Protein AF-A0A285PHN0-F1 (afdb_monomer_lite)

InterPro domains:
  IPR041115 SMODS and SLOG-associating 2TM effector domain 5 [PF18160] (1-170)

Sequence (180 aa):
MAKRLEKKADVKSNSMNVLSMFTLFAGVLSLAYSVEISADMAKLVGGFVIGVSALSIYLSHTDPVSRLAEGAFNAHECGREISKIYTKLLNDRLEHAQALELYEEVLSNYDMNHDRCDYYLTIRLEPDLFPDNKKGSNWWNSTFATWLSVVSPAIYTTSGLAFIFIILTLFWYLTRIQIA

Radius of gyration: 25.21 Å; chains: 1; bounding box: 53×34×73 Å

Organism: NCBI:txid372072

Secondary structure (DSSP, 8-state):
-HHHHHHHHHHHHHHHHHHHHHHHHHHHHHHHTTTT--HHHHHHHHHHHHHHHHHHHHHHHSS-HHHHHHHHHHHHHHHHHHHHHHHHHHTTSS-HHHHHHHHHHHHHT-GGG-SS--HHHHHHH-GGG-SS---SS-HHHHHHHHHHHHHHHHHHHHHHHHHHHHHHHHHHHHHHHTT-

Structure (mmCIF, N/CA/C/O backbone):
data_AF-A0A285PHN0-F1
#
_entry.id   AF-A0A285PHN0-F1
#
loop_
_atom_site.group_PDB
_atom_site.id
_atom_site.type_symbol
_atom_site.label_atom_id
_atom_site.label_alt_id
_atom_site.label_comp_id
_atom_site.label_asym_id
_atom_site.label_entity_id
_atom_site.label_seq_id
_atom_site.pdbx_PDB_ins_code
_atom_site.Cartn_x
_atom_site.Cartn_y
_atom_site.Cartn_z
_atom_site.occupancy
_atom_site.B_iso_or_equiv
_atom_site.auth_seq_id
_atom_site.auth_comp_id
_atom_site.auth_asym_id
_atom_site.auth_atom_id
_atom_site.pdbx_PDB_model_num
ATOM 1 N N . MET A 1 1 ? -6.527 -3.205 14.371 1.00 58.84 1 MET A N 1
ATOM 2 C CA . MET A 1 1 ? -6.908 -2.943 12.966 1.00 58.84 1 MET A CA 1
ATOM 3 C C . MET A 1 1 ? -6.384 -1.599 12.455 1.00 58.84 1 MET A C 1
ATOM 5 O O . MET A 1 1 ? -5.601 -1.628 11.518 1.00 58.84 1 MET A O 1
ATOM 9 N N . ALA A 1 2 ? -6.696 -0.466 13.101 1.00 54.66 2 ALA A N 1
ATOM 10 C CA . ALA A 1 2 ? -6.231 0.876 12.698 1.00 54.66 2 ALA A CA 1
ATOM 11 C C . ALA A 1 2 ? -4.711 0.978 12.430 1.00 54.66 2 ALA A C 1
ATOM 13 O O . ALA A 1 2 ? -4.308 1.198 11.294 1.00 54.66 2 ALA A O 1
ATOM 14 N N . LYS A 1 3 ? -3.863 0.641 13.417 1.00 59.34 3 LYS A N 1
ATOM 15 C CA . LYS A 1 3 ? -2.386 0.636 13.269 1.00 59.34 3 LYS A CA 1
ATOM 16 C C . LYS A 1 3 ? -1.862 -0.208 12.095 1.00 59.34 3 LYS A C 1
ATOM 18 O O . LYS A 1 3 ? -0.787 0.050 11.565 1.00 59.34 3 LYS A O 1
ATOM 23 N N . ARG A 1 4 ? -2.593 -1.262 11.705 1.00 63.06 4 ARG A N 1
ATOM 24 C CA . ARG A 1 4 ? -2.237 -2.125 10.564 1.00 63.06 4 ARG A CA 1
ATOM 25 C C . ARG A 1 4 ? -2.522 -1.412 9.242 1.00 63.06 4 ARG A C 1
ATOM 27 O O . ARG A 1 4 ? -1.705 -1.492 8.332 1.00 63.06 4 ARG A O 1
ATOM 34 N N . LEU A 1 5 ? -3.664 -0.732 9.147 1.00 63.81 5 LEU A N 1
ATOM 35 C CA . LEU A 1 5 ? -4.059 0.039 7.969 1.00 63.81 5 LEU A CA 1
ATOM 36 C C . LEU A 1 5 ? -3.180 1.282 7.788 1.00 63.81 5 LEU A C 1
ATOM 38 O O . LEU A 1 5 ? -2.713 1.501 6.676 1.00 63.81 5 LEU A O 1
ATOM 42 N N . GLU A 1 6 ? -2.857 2.000 8.869 1.00 65.31 6 GLU A N 1
ATOM 43 C CA . GLU A 1 6 ? -1.882 3.108 8.862 1.00 65.31 6 GLU A CA 1
ATOM 44 C C . GLU A 1 6 ? -0.532 2.643 8.317 1.00 65.31 6 GLU A C 1
ATOM 46 O O . GLU A 1 6 ? -0.034 3.170 7.329 1.00 65.31 6 GLU A O 1
ATOM 51 N N . LYS A 1 7 ? 0.018 1.560 8.876 1.00 68.25 7 LYS A N 1
ATOM 52 C CA . LYS A 1 7 ? 1.309 1.039 8.422 1.00 68.25 7 LYS A CA 1
ATOM 53 C C . LYS A 1 7 ? 1.270 0.548 6.969 1.00 68.25 7 LYS A C 1
ATOM 55 O O . LYS A 1 7 ? 2.254 0.699 6.250 1.00 68.25 7 LYS A O 1
ATOM 60 N N . LYS A 1 8 ? 0.154 -0.038 6.513 1.00 71.50 8 LYS A N 1
ATOM 61 C CA . LYS A 1 8 ? -0.035 -0.425 5.101 1.00 71.50 8 LYS A CA 1
ATOM 62 C C . LYS A 1 8 ? -0.083 0.815 4.197 1.00 71.50 8 LYS A C 1
ATOM 64 O O . LYS A 1 8 ? 0.512 0.797 3.120 1.00 71.50 8 LYS A O 1
ATOM 69 N N . ALA A 1 9 ? -0.749 1.883 4.637 1.00 70.44 9 ALA A N 1
ATOM 70 C CA . ALA A 1 9 ? -0.803 3.165 3.941 1.00 70.44 9 ALA A CA 1
ATOM 71 C C . ALA A 1 9 ? 0.593 3.802 3.827 1.00 70.44 9 ALA A C 1
ATOM 73 O O . ALA A 1 9 ? 0.982 4.199 2.728 1.00 70.44 9 ALA A O 1
ATOM 74 N N . ASP A 1 10 ? 1.381 3.792 4.905 1.00 77.19 10 ASP A N 1
ATOM 75 C CA . ASP A 1 10 ? 2.765 4.285 4.918 1.00 77.19 10 ASP A CA 1
ATOM 76 C C . ASP A 1 10 ? 3.662 3.503 3.954 1.00 77.19 10 ASP A C 1
ATOM 78 O O . ASP A 1 10 ? 4.362 4.084 3.123 1.00 77.19 10 ASP A O 1
ATOM 82 N N . VAL A 1 11 ? 3.621 2.166 4.016 1.00 80.19 11 VAL A N 1
ATOM 83 C CA . VAL A 1 11 ? 4.406 1.301 3.119 1.00 80.19 11 VAL A CA 1
ATOM 84 C C . VAL A 1 11 ? 4.022 1.543 1.661 1.00 80.19 11 VAL A C 1
ATOM 86 O O . VAL A 1 11 ? 4.893 1.600 0.789 1.00 80.19 11 VAL A O 1
ATOM 89 N N . LYS A 1 12 ? 2.729 1.720 1.386 1.00 82.06 12 LYS A N 1
ATOM 90 C CA . LYS A 1 12 ? 2.238 2.030 0.047 1.00 82.06 12 LYS A CA 1
ATOM 91 C C . LYS A 1 12 ? 2.702 3.407 -0.432 1.00 82.06 12 LYS A C 1
ATOM 93 O O . LYS A 1 12 ? 3.180 3.512 -1.559 1.00 82.06 12 LYS A O 1
ATOM 98 N N . SER A 1 13 ? 2.611 4.431 0.414 1.00 82.88 13 SER A N 1
ATOM 99 C CA . SER A 1 13 ? 3.103 5.783 0.123 1.00 82.88 13 SER A CA 1
ATOM 100 C C . SER A 1 13 ? 4.598 5.766 -0.210 1.00 82.88 13 SER A C 1
ATOM 102 O O . SER A 1 13 ? 5.010 6.238 -1.269 1.00 82.88 13 SER A O 1
ATOM 104 N N . ASN A 1 14 ? 5.403 5.096 0.617 1.00 81.75 14 ASN A N 1
ATOM 105 C CA . ASN A 1 14 ? 6.835 4.929 0.371 1.00 81.75 14 ASN A CA 1
ATOM 106 C C . ASN A 1 14 ? 7.121 4.192 -0.943 1.00 81.75 14 ASN A C 1
ATOM 108 O O . ASN A 1 14 ? 7.999 4.603 -1.697 1.00 81.75 14 ASN A O 1
ATOM 112 N N . SER A 1 15 ? 6.358 3.141 -1.248 1.00 86.19 15 SER A N 1
ATOM 113 C CA . SER A 1 15 ? 6.502 2.393 -2.503 1.00 86.19 15 SER A CA 1
ATOM 114 C C . SER A 1 15 ? 6.227 3.274 -3.728 1.00 86.19 15 SER A C 1
ATOM 116 O O . SER A 1 15 ? 7.004 3.272 -4.681 1.00 86.19 15 SER A O 1
ATOM 118 N N . MET A 1 16 ? 5.172 4.091 -3.676 1.00 84.44 16 MET A N 1
ATOM 119 C CA . MET A 1 16 ? 4.833 5.051 -4.734 1.00 84.44 16 MET A CA 1
ATOM 120 C C . MET A 1 16 ? 5.895 6.146 -4.895 1.00 84.44 16 MET A C 1
ATOM 122 O O . MET A 1 16 ? 6.240 6.513 -6.021 1.00 84.44 16 MET A O 1
ATOM 126 N N . ASN A 1 17 ? 6.454 6.637 -3.787 1.00 84.62 17 ASN A N 1
ATOM 127 C CA . ASN A 1 17 ? 7.529 7.628 -3.810 1.00 84.62 17 ASN A CA 1
ATOM 128 C C . ASN A 1 17 ? 8.799 7.063 -4.458 1.00 84.62 17 ASN A C 1
ATOM 130 O O . ASN A 1 17 ? 9.412 7.733 -5.284 1.00 84.62 17 ASN A O 1
ATOM 134 N N . VAL A 1 18 ? 9.164 5.814 -4.149 1.00 85.06 18 VAL A N 1
ATOM 135 C CA . VAL A 1 18 ? 10.311 5.132 -4.772 1.00 85.06 18 VAL A CA 1
ATOM 136 C C . VAL A 1 18 ? 10.105 4.961 -6.279 1.00 85.06 18 VAL A C 1
ATOM 138 O O . VAL A 1 18 ? 11.008 5.274 -7.056 1.00 85.06 18 VAL A O 1
ATOM 141 N N . LEU A 1 19 ? 8.918 4.528 -6.717 1.00 86.12 19 LEU A N 1
ATOM 142 C CA . LEU A 1 19 ? 8.605 4.428 -8.149 1.00 86.12 19 LEU A CA 1
ATOM 143 C C . LEU A 1 19 ? 8.690 5.794 -8.850 1.00 86.12 19 LEU A C 1
ATOM 145 O O . LEU A 1 19 ? 9.251 5.891 -9.941 1.00 86.12 19 LEU A O 1
ATOM 149 N N . SER A 1 20 ? 8.220 6.856 -8.194 1.00 84.25 20 SER A N 1
ATOM 150 C CA . SER A 1 20 ? 8.318 8.231 -8.703 1.00 84.25 20 SER A CA 1
ATOM 151 C C . SER A 1 20 ? 9.764 8.742 -8.755 1.00 84.25 20 SER A C 1
ATOM 153 O O . SER A 1 20 ? 10.138 9.477 -9.667 1.00 84.25 20 SER A O 1
ATOM 155 N N . MET A 1 21 ? 10.621 8.337 -7.814 1.00 87.00 21 MET A N 1
ATOM 156 C CA . MET A 1 21 ? 12.052 8.637 -7.902 1.00 87.00 21 MET A CA 1
ATOM 157 C C . MET A 1 21 ? 12.689 7.951 -9.111 1.00 87.00 21 MET A C 1
ATOM 159 O O . MET A 1 21 ? 13.474 8.584 -9.812 1.00 87.00 21 MET A O 1
ATOM 163 N N . PHE A 1 22 ? 12.346 6.690 -9.395 1.00 84.38 22 PHE A N 1
ATOM 164 C CA . PHE A 1 22 ? 12.875 5.993 -10.570 1.00 84.38 22 PHE A CA 1
ATOM 165 C C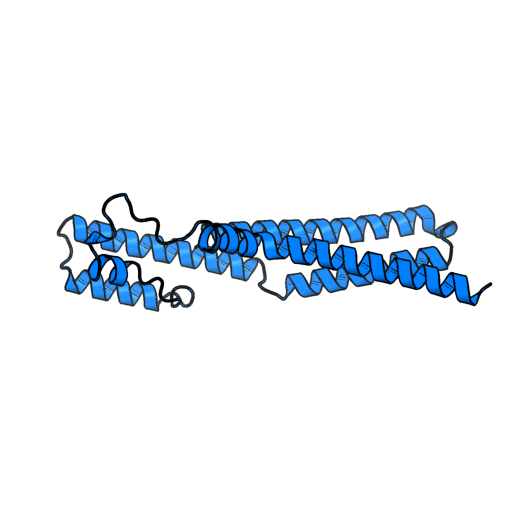 . PHE A 1 22 ? 12.477 6.668 -11.887 1.00 84.38 22 PHE A C 1
ATOM 167 O O . PHE A 1 22 ? 13.318 6.771 -12.782 1.00 84.38 22 PHE A O 1
ATOM 174 N N . THR A 1 23 ? 11.244 7.170 -12.011 1.00 84.50 23 THR A N 1
ATOM 175 C CA . THR A 1 23 ? 10.831 7.921 -13.209 1.00 84.50 23 THR A CA 1
ATOM 176 C C . THR A 1 23 ? 11.566 9.254 -13.331 1.00 84.50 23 THR A C 1
ATOM 178 O O . THR A 1 23 ? 12.014 9.590 -14.427 1.00 84.50 23 THR A O 1
ATOM 181 N N . LEU A 1 24 ? 11.776 9.977 -12.225 1.00 83.94 24 LEU A N 1
ATOM 182 C CA . LEU A 1 24 ? 12.584 11.202 -12.218 1.00 83.94 24 LEU A CA 1
ATOM 183 C C . LEU A 1 24 ? 14.040 10.933 -12.615 1.00 83.94 24 LEU A C 1
ATOM 185 O O . LEU A 1 24 ? 14.568 11.629 -13.479 1.00 83.94 24 LEU A O 1
ATOM 189 N N . PHE A 1 25 ? 14.679 9.907 -12.046 1.00 84.50 25 PHE A N 1
ATOM 190 C CA . PHE A 1 25 ? 16.048 9.528 -12.405 1.00 84.50 25 PHE A CA 1
ATOM 191 C C . PHE A 1 25 ? 16.168 9.145 -13.879 1.00 84.50 25 PHE A C 1
ATOM 193 O O . PHE A 1 25 ? 17.086 9.607 -14.553 1.00 84.50 25 PHE A O 1
ATOM 200 N N . ALA A 1 26 ? 15.231 8.348 -14.398 1.00 83.81 26 ALA A N 1
ATOM 201 C CA . ALA A 1 26 ? 15.205 7.993 -15.812 1.00 83.81 26 ALA A CA 1
ATOM 202 C C . ALA A 1 26 ? 15.026 9.231 -16.709 1.00 83.81 26 ALA A C 1
ATOM 204 O O . ALA A 1 26 ? 15.694 9.341 -17.739 1.00 83.81 26 ALA A O 1
ATOM 205 N N . GLY A 1 27 ? 14.187 10.189 -16.302 1.00 80.69 27 GLY A N 1
ATOM 206 C CA . GLY A 1 27 ? 14.017 11.468 -16.995 1.00 80.69 27 GLY A CA 1
ATOM 207 C C . GLY A 1 27 ? 15.295 12.312 -17.006 1.00 80.69 27 GLY A C 1
ATOM 208 O O . GLY A 1 27 ? 15.719 12.768 -18.066 1.00 80.69 27 GLY A O 1
ATOM 209 N N . VAL A 1 28 ? 15.954 12.462 -15.852 1.00 83.56 28 VAL A N 1
ATOM 210 C CA . VAL A 1 28 ? 17.225 13.196 -15.729 1.00 83.56 28 VAL A CA 1
ATOM 211 C C . VAL A 1 28 ? 18.325 12.539 -16.561 1.00 83.56 28 VAL A C 1
ATOM 213 O O . VAL A 1 28 ? 19.022 13.240 -17.288 1.00 83.56 28 VAL A O 1
ATOM 216 N N . LEU A 1 29 ? 18.459 11.211 -16.514 1.00 78.62 29 LEU A N 1
ATOM 217 C CA . LEU A 1 29 ? 19.431 10.477 -17.332 1.00 78.62 29 LEU A CA 1
ATOM 218 C C . LEU A 1 29 ? 19.161 10.647 -18.830 1.00 78.62 29 LEU A C 1
ATOM 220 O O . LEU A 1 29 ? 20.095 10.878 -19.594 1.00 78.62 29 LEU A O 1
ATOM 224 N N . SER A 1 30 ? 17.891 10.590 -19.241 1.00 80.12 30 SER A N 1
ATOM 225 C CA . SER A 1 30 ? 17.497 10.791 -20.641 1.00 80.12 30 SER A CA 1
ATOM 226 C C . SER A 1 30 ? 17.834 12.198 -21.134 1.00 80.12 30 SER A C 1
ATOM 228 O O . SER A 1 30 ? 18.243 12.361 -22.279 1.00 80.12 30 SER A O 1
ATOM 230 N N . LEU A 1 31 ? 17.694 13.213 -20.276 1.00 81.00 31 LEU A N 1
ATOM 231 C CA . LEU A 1 31 ? 18.061 14.593 -20.597 1.00 81.00 31 LEU A CA 1
ATOM 232 C C . LEU A 1 31 ? 19.582 14.785 -20.632 1.00 81.00 31 LEU A C 1
ATOM 234 O O . LEU A 1 31 ? 20.102 15.352 -21.594 1.00 81.00 31 LEU A O 1
ATOM 238 N N . ALA A 1 32 ? 20.287 14.280 -19.615 1.00 82.25 32 ALA A N 1
ATOM 239 C CA . ALA A 1 32 ? 21.733 14.430 -19.460 1.00 82.25 32 ALA A CA 1
ATOM 240 C C . ALA A 1 32 ? 22.525 13.771 -20.599 1.00 82.25 32 ALA A C 1
ATOM 242 O O . ALA A 1 32 ? 23.525 14.327 -21.042 1.00 82.25 32 ALA A O 1
ATOM 243 N N . TYR A 1 33 ? 22.052 12.628 -21.104 1.00 78.06 33 TYR A N 1
ATOM 244 C CA . TYR A 1 33 ? 22.709 11.870 -22.173 1.00 78.06 33 TYR A CA 1
ATOM 245 C C . TYR A 1 33 ? 21.924 11.886 -23.493 1.00 78.06 33 TYR A C 1
ATOM 247 O O . TYR A 1 33 ? 22.106 11.014 -24.340 1.00 78.06 33 TYR A O 1
ATOM 255 N N . SER A 1 34 ? 21.059 12.884 -23.697 1.00 71.81 34 SER A N 1
ATOM 256 C CA . SER A 1 34 ? 20.153 12.972 -24.857 1.00 71.81 34 SER A CA 1
ATOM 257 C C . SER A 1 34 ? 20.844 12.893 -26.228 1.00 71.81 34 SER A C 1
ATOM 259 O O . SER A 1 34 ? 20.225 12.441 -27.188 1.00 71.81 34 SER A O 1
ATOM 261 N N . VAL A 1 35 ? 22.119 13.288 -26.325 1.00 67.75 35 VAL A N 1
ATOM 262 C CA . VAL A 1 35 ? 22.918 13.262 -27.568 1.00 67.75 35 VAL A CA 1
ATOM 263 C C . VAL A 1 35 ? 23.731 11.966 -27.724 1.00 67.75 35 VAL A C 1
ATOM 265 O O . VAL A 1 35 ? 24.058 11.575 -28.841 1.00 67.75 35 VAL A O 1
ATOM 268 N N . GLU A 1 36 ? 24.037 11.276 -26.624 1.00 74.81 36 GLU A N 1
ATOM 269 C CA . GLU A 1 36 ? 24.946 10.115 -26.593 1.00 74.81 36 GLU A CA 1
ATOM 270 C C . GLU A 1 36 ? 24.219 8.770 -26.427 1.00 74.81 36 GLU A C 1
ATOM 272 O O . GLU A 1 36 ? 24.821 7.703 -26.567 1.00 74.81 36 GLU A O 1
ATOM 277 N N . ILE A 1 37 ? 22.916 8.789 -26.139 1.00 72.25 37 ILE A N 1
ATOM 278 C CA . ILE A 1 37 ? 22.114 7.576 -25.983 1.00 72.25 37 ILE A CA 1
ATOM 279 C C . ILE A 1 37 ? 21.901 6.900 -27.343 1.00 72.25 37 ILE A C 1
ATOM 281 O O . ILE A 1 37 ? 21.307 7.454 -28.267 1.00 72.25 37 ILE A O 1
ATOM 285 N N . SER A 1 38 ? 22.330 5.640 -27.445 1.00 79.44 38 SER A N 1
ATOM 286 C CA . SER A 1 38 ? 22.004 4.792 -28.591 1.00 79.44 38 SER A CA 1
ATOM 287 C C . SER A 1 38 ? 20.498 4.512 -28.663 1.00 79.44 38 SER A C 1
ATOM 289 O O . SER A 1 38 ? 19.808 4.450 -27.642 1.00 79.44 38 SER A O 1
ATOM 291 N N . ALA A 1 39 ? 19.978 4.275 -29.871 1.00 78.88 39 ALA A N 1
ATOM 292 C CA . ALA A 1 39 ? 18.555 3.992 -30.079 1.00 78.88 39 ALA A CA 1
ATOM 293 C C . ALA A 1 39 ? 18.045 2.808 -29.232 1.00 78.88 39 ALA A C 1
ATOM 295 O O . ALA A 1 39 ? 16.903 2.817 -28.775 1.00 78.88 39 ALA A O 1
ATOM 296 N N . ASP A 1 40 ? 18.890 1.806 -28.980 1.00 77.44 40 ASP A N 1
ATOM 297 C CA . ASP A 1 40 ? 18.536 0.658 -28.143 1.00 77.44 40 ASP A CA 1
ATOM 298 C C . ASP A 1 40 ? 18.483 1.014 -26.654 1.00 77.44 40 ASP A C 1
ATOM 300 O O . ASP A 1 40 ? 17.572 0.572 -25.953 1.00 77.44 40 ASP A O 1
ATOM 304 N N . MET A 1 41 ? 19.391 1.869 -26.173 1.00 73.88 41 MET A N 1
ATOM 305 C CA . MET A 1 41 ? 19.332 2.379 -24.800 1.00 73.88 41 MET A CA 1
ATOM 306 C C . MET A 1 41 ? 18.118 3.290 -24.590 1.00 73.88 41 MET A C 1
ATOM 308 O O . MET A 1 41 ? 17.453 3.178 -23.562 1.00 73.88 41 MET A O 1
ATOM 312 N N . ALA A 1 42 ? 17.753 4.113 -25.579 1.00 79.44 42 ALA A N 1
ATOM 313 C CA . ALA A 1 42 ? 16.535 4.923 -25.522 1.00 79.44 42 ALA A CA 1
ATOM 314 C C . ALA A 1 42 ? 15.272 4.054 -25.401 1.00 79.44 42 ALA A C 1
ATOM 316 O O . ALA A 1 42 ? 14.401 4.338 -24.579 1.00 79.44 42 ALA A O 1
ATOM 317 N N . LYS A 1 43 ? 15.184 2.964 -26.177 1.00 79.44 43 LYS A N 1
ATOM 318 C CA . LYS A 1 43 ? 14.068 2.004 -26.093 1.00 79.44 43 LYS A CA 1
ATOM 319 C C . LYS A 1 43 ? 14.002 1.323 -24.726 1.00 79.44 43 LYS A C 1
ATOM 321 O O . LYS A 1 43 ? 12.909 1.179 -24.184 1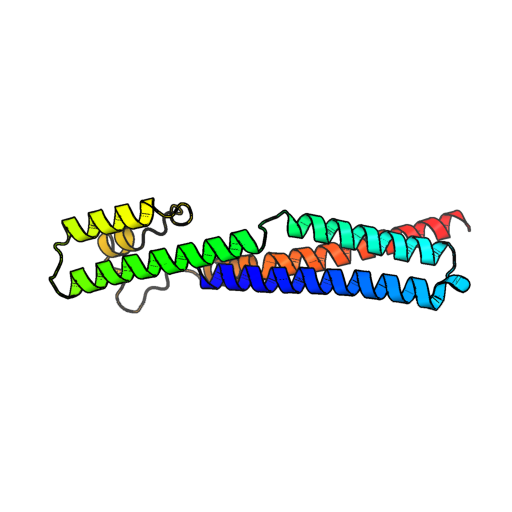.00 79.44 43 LYS A O 1
ATOM 326 N N . LEU A 1 44 ? 15.147 0.933 -24.159 1.00 80.50 44 LEU A N 1
ATOM 327 C CA . LEU A 1 44 ? 15.208 0.317 -22.830 1.00 80.50 44 LEU A CA 1
ATOM 328 C C . LEU A 1 44 ? 14.760 1.280 -21.727 1.00 80.50 44 LEU A C 1
ATOM 330 O O . LEU A 1 44 ? 13.917 0.916 -20.907 1.00 80.50 44 LEU A O 1
ATOM 334 N N . VAL A 1 45 ? 15.274 2.512 -21.730 1.00 81.75 45 VAL A N 1
ATOM 335 C CA . VAL A 1 45 ? 14.889 3.541 -20.753 1.00 81.75 45 VAL A CA 1
ATOM 336 C C . VAL A 1 45 ? 13.412 3.910 -20.910 1.00 81.75 45 VAL A C 1
ATOM 338 O O . VAL A 1 45 ? 12.689 3.972 -19.917 1.00 81.75 45 VAL A O 1
ATOM 341 N N . GLY A 1 46 ? 12.924 4.070 -22.143 1.00 81.19 46 GLY A N 1
ATOM 342 C CA . GLY A 1 46 ? 11.510 4.330 -22.419 1.00 81.19 46 GLY A CA 1
ATOM 343 C C . GLY A 1 46 ? 10.595 3.200 -21.939 1.00 81.19 46 GLY A C 1
ATOM 344 O O . GLY A 1 46 ? 9.609 3.455 -21.248 1.00 81.19 46 GLY A O 1
ATOM 345 N N . GLY A 1 47 ? 10.949 1.945 -22.231 1.00 82.81 47 GLY A N 1
ATOM 346 C CA . GLY A 1 47 ? 10.217 0.769 -21.753 1.00 82.81 47 GLY A CA 1
ATOM 347 C C . GLY A 1 47 ? 10.200 0.665 -20.227 1.00 82.81 47 GLY A C 1
ATOM 348 O O . GLY A 1 47 ? 9.155 0.381 -19.641 1.00 82.81 47 GLY A O 1
ATOM 349 N N . PHE A 1 48 ? 11.324 0.971 -19.572 1.00 84.94 48 PHE A N 1
ATOM 350 C CA . PHE A 1 48 ? 11.405 1.044 -18.115 1.00 84.94 48 PHE A CA 1
ATOM 351 C C . PHE A 1 48 ? 10.455 2.104 -17.543 1.00 84.94 48 PHE A C 1
ATOM 353 O O . PHE A 1 48 ? 9.663 1.792 -16.654 1.00 84.94 48 PHE A O 1
ATOM 360 N N . VAL A 1 49 ? 10.468 3.329 -18.080 1.00 85.38 49 VAL A N 1
ATOM 361 C CA . VAL A 1 49 ? 9.590 4.419 -17.618 1.00 85.38 49 VAL A CA 1
ATOM 362 C C . VAL A 1 49 ? 8.115 4.058 -17.788 1.00 85.38 49 VAL A C 1
ATOM 364 O O . VAL A 1 49 ? 7.327 4.274 -16.864 1.00 85.38 49 VAL A O 1
ATOM 367 N N . ILE A 1 50 ? 7.736 3.468 -18.926 1.00 85.88 50 ILE A N 1
ATOM 368 C CA . ILE A 1 50 ? 6.361 3.006 -19.172 1.00 85.88 50 ILE A CA 1
ATOM 369 C C . ILE A 1 50 ? 5.968 1.930 -18.154 1.00 85.88 50 ILE A C 1
ATOM 371 O O . ILE A 1 50 ? 4.903 2.029 -17.544 1.00 85.88 50 ILE A O 1
ATOM 375 N N . GLY A 1 51 ? 6.833 0.938 -17.920 1.00 84.19 51 GLY A N 1
ATOM 376 C CA . GLY A 1 51 ? 6.580 -0.137 -16.959 1.00 84.19 51 GLY A CA 1
ATOM 377 C C . GLY A 1 51 ? 6.405 0.376 -15.527 1.00 84.19 51 GLY A C 1
ATOM 378 O O . GLY A 1 51 ? 5.424 0.040 -14.862 1.00 84.19 51 GLY A O 1
ATOM 379 N N . VAL A 1 52 ? 7.313 1.241 -15.064 1.00 87.44 52 VAL A N 1
ATOM 380 C CA . VAL A 1 52 ? 7.240 1.866 -13.731 1.00 87.44 52 VAL A CA 1
ATOM 381 C C . VAL A 1 52 ? 5.982 2.727 -13.592 1.00 87.44 52 VAL A C 1
ATOM 383 O O . VAL A 1 52 ? 5.325 2.698 -12.549 1.00 87.44 52 VAL A O 1
ATOM 386 N N . SER A 1 53 ? 5.601 3.454 -14.645 1.00 84.31 53 SER A N 1
ATOM 387 C CA . SER A 1 53 ? 4.382 4.271 -14.657 1.00 84.31 53 SER A CA 1
ATOM 388 C C . SER A 1 53 ? 3.118 3.412 -14.587 1.00 84.31 53 SER A C 1
ATOM 390 O O . SER A 1 53 ? 2.235 3.694 -13.779 1.00 84.31 53 SER A O 1
ATOM 392 N N . ALA A 1 54 ? 3.042 2.326 -15.362 1.00 85.25 54 ALA A N 1
ATOM 393 C CA . ALA A 1 54 ? 1.917 1.392 -15.324 1.00 85.25 54 ALA A CA 1
ATOM 394 C C . ALA A 1 54 ? 1.769 0.730 -13.944 1.00 85.25 54 ALA A C 1
ATOM 396 O O . ALA A 1 54 ? 0.663 0.668 -13.402 1.00 85.25 54 ALA A O 1
ATOM 397 N N . LEU A 1 55 ? 2.884 0.308 -13.336 1.00 84.69 55 LEU A N 1
ATOM 398 C CA . LEU A 1 55 ? 2.900 -0.247 -11.981 1.00 84.69 55 LEU A CA 1
ATOM 399 C C . LEU A 1 55 ? 2.438 0.783 -10.939 1.00 84.69 55 LEU A C 1
ATOM 401 O O . LEU A 1 55 ? 1.659 0.452 -10.046 1.00 84.69 55 LEU A O 1
ATOM 405 N N . SER A 1 56 ? 2.866 2.038 -11.081 1.00 83.44 56 SER A N 1
ATOM 406 C CA . SER A 1 56 ? 2.451 3.139 -10.202 1.00 83.44 56 SER A CA 1
ATOM 407 C C . SER 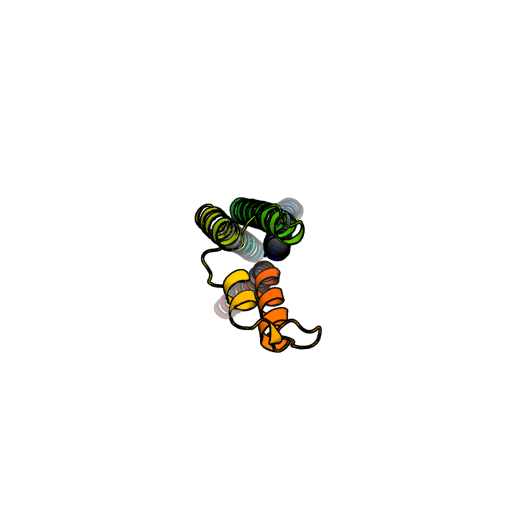A 1 56 ? 0.949 3.413 -10.310 1.00 83.44 56 SER A C 1
ATOM 409 O O . SER A 1 56 ? 0.271 3.564 -9.294 1.00 83.44 56 SER A O 1
ATOM 411 N N . ILE A 1 57 ? 0.397 3.429 -11.528 1.00 83.38 57 ILE A N 1
ATOM 412 C CA . ILE A 1 57 ? -1.046 3.600 -11.756 1.00 83.38 57 ILE A CA 1
ATOM 413 C C . ILE A 1 57 ? -1.818 2.438 -11.132 1.00 83.38 57 ILE A C 1
ATOM 415 O O . ILE A 1 57 ? -2.772 2.677 -10.389 1.00 83.38 57 ILE A O 1
ATOM 419 N N . TYR A 1 58 ? -1.383 1.199 -11.368 1.00 84.62 58 TYR A N 1
ATOM 420 C CA . TYR A 1 58 ? -2.007 0.017 -10.779 1.00 84.62 58 TYR A CA 1
ATOM 421 C C . TYR A 1 58 ? -2.048 0.113 -9.250 1.00 84.62 58 TYR A C 1
ATOM 423 O O . TYR A 1 58 ? -3.126 0.047 -8.655 1.00 84.62 58 TYR A O 1
ATOM 431 N N . LEU A 1 59 ? -0.898 0.387 -8.623 1.00 79.50 59 LEU A N 1
ATOM 432 C CA . LEU A 1 59 ? -0.818 0.567 -7.177 1.00 79.50 59 LEU A CA 1
ATOM 433 C C . LEU A 1 59 ? -1.678 1.739 -6.704 1.00 79.50 59 LEU A C 1
ATOM 435 O O . LEU A 1 59 ? -2.293 1.626 -5.652 1.00 79.50 59 LEU A O 1
ATOM 439 N N . SER A 1 60 ? -1.789 2.840 -7.449 1.00 77.38 60 SER A N 1
ATOM 440 C CA . SER A 1 60 ? -2.650 3.967 -7.061 1.00 77.38 60 SER A CA 1
ATOM 441 C C . SER A 1 60 ? -4.135 3.581 -6.985 1.00 77.38 60 SER A C 1
ATOM 443 O O . SER A 1 60 ? -4.833 4.039 -6.080 1.00 77.38 60 SER A O 1
ATOM 445 N N . HIS A 1 61 ? -4.595 2.696 -7.877 1.00 79.75 61 HIS A N 1
ATOM 446 C CA . HIS A 1 61 ? -5.988 2.254 -7.961 1.00 79.75 61 HIS A CA 1
ATOM 447 C C . HIS A 1 61 ? -6.335 1.143 -6.965 1.00 79.75 61 HIS A C 1
ATOM 449 O O . HIS A 1 61 ? -7.425 1.154 -6.393 1.00 79.75 61 HIS A O 1
ATOM 455 N N . THR A 1 62 ? -5.429 0.196 -6.714 1.00 74.81 62 THR A N 1
ATOM 456 C CA . THR A 1 62 ? -5.677 -0.899 -5.764 1.00 74.81 62 THR A CA 1
ATOM 457 C C . THR A 1 62 ? -5.485 -0.420 -4.323 1.00 74.81 62 THR A C 1
ATOM 459 O O . THR A 1 62 ? -4.346 -0.232 -3.902 1.00 74.81 62 THR A O 1
ATOM 462 N N . ASP A 1 63 ? -6.562 -0.225 -3.554 1.00 68.12 63 ASP A N 1
ATOM 463 C CA . ASP A 1 63 ? -6.573 0.272 -2.158 1.00 68.12 63 ASP A CA 1
ATOM 464 C C . ASP A 1 63 ? -5.943 1.668 -1.965 1.00 68.12 63 ASP A C 1
ATOM 466 O O . ASP A 1 63 ? -4.893 1.778 -1.321 1.00 68.12 63 ASP A O 1
ATOM 470 N N . PRO A 1 64 ? -6.494 2.756 -2.537 1.00 75.69 64 PRO A N 1
ATOM 471 C CA . PRO A 1 64 ? -5.886 4.088 -2.460 1.00 75.69 64 PRO A CA 1
ATOM 472 C C . PRO A 1 64 ? -5.550 4.483 -1.013 1.00 75.69 64 PRO A C 1
ATOM 474 O O . PRO A 1 64 ? -6.278 4.152 -0.079 1.00 75.69 64 PRO A O 1
ATOM 477 N N . VAL A 1 65 ? -4.427 5.189 -0.831 1.00 74.25 65 VAL A N 1
ATOM 478 C CA . VAL A 1 65 ? -3.907 5.575 0.498 1.00 74.25 65 VAL A CA 1
ATOM 479 C C . VAL A 1 65 ? -4.972 6.310 1.317 1.00 74.25 65 VAL A C 1
ATOM 481 O O . VAL A 1 65 ? -5.101 6.052 2.508 1.00 74.25 65 VAL A O 1
ATOM 484 N N . SER A 1 66 ? -5.789 7.144 0.667 1.00 70.88 66 SER A N 1
ATOM 485 C CA . SER A 1 66 ? -6.926 7.830 1.286 1.00 70.88 66 SER A CA 1
ATOM 486 C C . SER A 1 66 ? -7.945 6.868 1.897 1.00 70.88 66 SER A C 1
ATOM 488 O O . SER A 1 66 ? -8.315 7.055 3.047 1.00 70.88 66 SER A O 1
ATOM 490 N N . ARG A 1 67 ? -8.334 5.799 1.188 1.00 74.38 67 ARG A N 1
ATOM 491 C CA . ARG A 1 67 ? -9.258 4.779 1.717 1.00 74.38 67 ARG A CA 1
ATOM 492 C C . ARG A 1 67 ? -8.648 3.976 2.860 1.00 74.38 67 ARG A C 1
ATOM 494 O O . ARG A 1 67 ? -9.347 3.633 3.805 1.00 74.38 67 ARG A O 1
ATOM 501 N N . LEU A 1 68 ? -7.348 3.678 2.798 1.00 70.00 68 LEU A N 1
ATOM 502 C CA . LEU A 1 68 ? -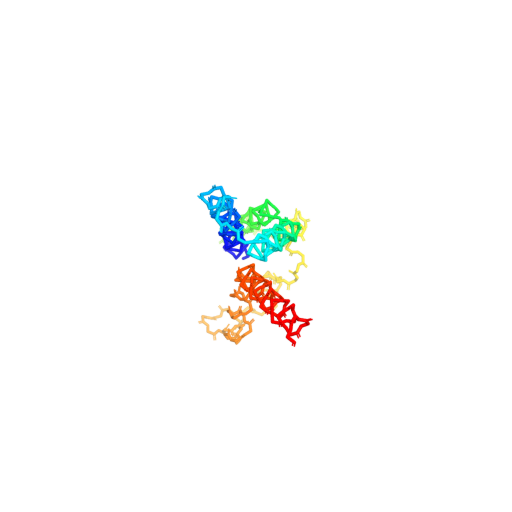6.657 3.002 3.902 1.00 70.00 68 LEU A CA 1
ATOM 503 C C . LEU A 1 68 ? -6.599 3.889 5.155 1.00 70.00 68 LEU A C 1
ATOM 505 O O . LEU A 1 68 ? -6.799 3.388 6.260 1.00 70.00 68 LEU A O 1
ATOM 509 N N . ALA A 1 69 ? -6.352 5.189 4.982 1.00 68.62 69 ALA A N 1
ATOM 510 C CA . ALA A 1 69 ? -6.314 6.165 6.067 1.00 68.62 69 ALA A CA 1
ATOM 511 C C . ALA A 1 69 ? -7.706 6.422 6.666 1.00 68.62 69 ALA A C 1
ATOM 513 O O . ALA A 1 69 ? -7.862 6.367 7.883 1.00 68.62 69 ALA A O 1
ATOM 514 N N . GLU A 1 70 ? -8.722 6.622 5.826 1.00 74.38 70 GLU A N 1
ATOM 515 C CA . GLU A 1 70 ? -10.128 6.733 6.234 1.00 74.38 70 GLU A CA 1
ATOM 516 C C . GLU A 1 70 ? -10.568 5.485 7.006 1.00 74.38 70 GLU A C 1
ATOM 518 O O . GLU A 1 70 ? -11.109 5.565 8.106 1.00 74.38 70 GLU A O 1
ATOM 523 N N . GLY A 1 71 ? -10.216 4.309 6.491 1.00 71.38 71 GLY A N 1
ATOM 524 C CA . GLY A 1 71 ? -10.477 3.052 7.163 1.00 71.38 71 GLY A CA 1
ATOM 525 C C . GLY A 1 71 ? -9.771 2.905 8.518 1.00 71.38 71 GLY A C 1
ATOM 526 O O . GLY A 1 71 ? -10.337 2.352 9.464 1.00 71.38 71 GLY A O 1
ATOM 527 N N . ALA A 1 72 ? -8.540 3.405 8.643 1.00 66.12 72 ALA A N 1
ATOM 528 C CA . ALA A 1 72 ? -7.828 3.425 9.916 1.00 66.12 72 ALA A CA 1
ATOM 529 C C . ALA A 1 72 ? -8.483 4.369 10.931 1.00 66.12 72 ALA A C 1
ATOM 531 O O . ALA A 1 72 ? -8.634 3.988 12.095 1.00 66.12 72 ALA A O 1
ATOM 532 N N . PHE A 1 73 ? -8.896 5.555 10.482 1.00 72.94 73 PHE A N 1
ATOM 533 C CA . PHE A 1 73 ? -9.611 6.537 11.290 1.00 72.94 73 PHE A CA 1
ATOM 534 C C . PHE A 1 73 ? -10.926 5.957 11.821 1.00 72.94 73 PHE A C 1
ATOM 536 O O . PHE A 1 73 ? -11.126 5.921 13.035 1.00 72.94 73 PHE A O 1
ATOM 543 N N . ASN A 1 74 ? -11.747 5.383 10.940 1.00 75.06 74 ASN A N 1
ATOM 544 C CA . ASN A 1 74 ? -13.017 4.749 11.302 1.00 75.06 74 ASN A CA 1
ATOM 545 C C . ASN A 1 74 ? -12.812 3.615 12.321 1.00 75.06 74 ASN A C 1
ATOM 547 O O . ASN A 1 74 ? -13.524 3.520 13.320 1.00 75.06 74 ASN A O 1
ATOM 551 N N . ALA A 1 75 ? -11.777 2.790 12.135 1.00 67.44 75 ALA A N 1
ATOM 552 C CA . ALA A 1 75 ? -11.442 1.734 13.089 1.00 67.44 75 ALA A CA 1
ATOM 553 C C . ALA A 1 75 ? -10.964 2.278 14.450 1.00 67.44 75 ALA A C 1
ATOM 555 O O . ALA A 1 75 ? -11.199 1.645 15.483 1.00 67.44 75 ALA A O 1
ATOM 556 N N . HIS A 1 76 ? -10.268 3.419 14.472 1.00 73.38 76 HIS A N 1
ATOM 557 C CA . HIS A 1 76 ? -9.850 4.075 15.711 1.00 73.38 76 HIS A CA 1
ATOM 558 C C . HIS A 1 76 ? -11.047 4.674 16.456 1.00 73.38 76 HIS A C 1
ATOM 560 O O . HIS A 1 76 ? -11.159 4.512 17.673 1.00 73.38 76 HIS A O 1
ATOM 566 N N . GLU A 1 77 ? -11.952 5.326 15.731 1.00 76.56 77 GLU A N 1
ATOM 567 C CA . GLU A 1 77 ? -13.142 5.941 16.307 1.00 76.56 77 GLU A CA 1
ATOM 568 C C . GLU A 1 77 ? -14.095 4.896 16.891 1.00 76.56 77 GLU A C 1
ATOM 570 O O . GLU A 1 77 ? -14.437 4.993 18.071 1.00 76.56 77 GLU A O 1
ATOM 575 N N . CYS A 1 78 ? -14.376 3.827 16.142 1.00 77.25 78 CYS A N 1
ATOM 576 C CA . CYS A 1 78 ? -15.153 2.688 16.627 1.00 77.25 78 CYS A CA 1
ATOM 577 C C . CYS A 1 78 ? -14.558 2.093 17.916 1.00 77.25 78 CYS A C 1
ATOM 579 O O . CYS A 1 78 ? -15.247 1.925 18.923 1.00 77.25 78 CYS A O 1
ATOM 581 N N . GLY A 1 79 ? -13.241 1.842 17.937 1.00 69.38 79 GLY A N 1
ATOM 582 C CA . GLY A 1 79 ? -12.562 1.322 19.128 1.00 69.38 79 GLY A CA 1
ATOM 583 C C . GLY A 1 79 ? -12.663 2.260 20.337 1.00 69.38 79 GLY A C 1
ATOM 584 O O . GLY A 1 79 ? -12.814 1.804 21.473 1.00 69.38 79 GLY A O 1
ATOM 585 N N . ARG A 1 80 ? -12.628 3.577 20.107 1.00 77.50 80 ARG A N 1
ATOM 586 C CA . ARG A 1 80 ? -12.805 4.591 21.154 1.00 77.50 80 ARG A CA 1
ATOM 587 C C . ARG A 1 80 ? -14.225 4.576 21.719 1.00 77.50 80 ARG A C 1
ATOM 589 O O . ARG A 1 80 ? -14.390 4.723 22.930 1.00 77.50 80 ARG A O 1
ATOM 596 N N . GLU A 1 81 ? -15.239 4.415 20.878 1.00 79.94 81 GLU A N 1
ATOM 597 C CA . GLU A 1 81 ? -16.640 4.340 21.306 1.00 79.94 81 GLU A CA 1
ATOM 598 C C . GLU A 1 81 ? -16.931 3.069 22.102 1.00 79.94 81 GLU A C 1
ATOM 600 O O . GLU A 1 81 ? -17.451 3.157 23.218 1.00 79.94 81 GLU A O 1
ATOM 605 N N . ILE A 1 82 ? -16.466 1.916 21.615 1.00 78.25 82 ILE A N 1
ATOM 606 C CA . ILE A 1 82 ? -16.548 0.639 22.339 1.00 78.25 82 ILE A CA 1
ATOM 607 C C . ILE A 1 82 ? -15.851 0.746 23.703 1.00 78.25 82 ILE A C 1
ATOM 609 O O . ILE A 1 82 ? -16.406 0.333 24.723 1.00 78.25 82 ILE A O 1
ATOM 613 N N . SER A 1 83 ? -14.665 1.362 23.761 1.00 72.62 83 SER A N 1
ATOM 614 C CA . SER A 1 83 ? -13.957 1.572 25.029 1.00 72.62 83 SER A CA 1
ATOM 615 C C . SER A 1 83 ? -14.767 2.418 26.014 1.00 72.62 83 SER A C 1
ATOM 617 O O . SER A 1 83 ? -14.753 2.122 27.207 1.00 72.62 83 SER A O 1
ATOM 619 N N . LYS A 1 84 ? -15.486 3.451 25.551 1.00 78.69 84 LYS A N 1
ATOM 620 C CA . LYS A 1 84 ? -16.355 4.266 26.419 1.00 78.69 84 LYS A CA 1
ATOM 621 C C . LYS A 1 84 ? -17.520 3.447 26.973 1.00 78.69 84 LYS A C 1
ATOM 623 O O . LYS A 1 84 ? -17.856 3.619 28.144 1.00 78.69 84 LYS A O 1
ATOM 628 N N . ILE A 1 85 ? -18.128 2.580 26.160 1.00 75.19 85 ILE A N 1
ATOM 629 C CA . ILE A 1 85 ? -19.209 1.681 26.597 1.00 75.19 85 ILE A CA 1
ATOM 630 C C . ILE A 1 85 ? -18.684 0.737 27.683 1.00 75.19 85 ILE A C 1
ATOM 632 O O . ILE A 1 85 ? -19.266 0.663 28.765 1.00 75.19 85 ILE A O 1
ATOM 636 N N . TYR A 1 86 ? -17.531 0.109 27.447 1.00 71.19 86 TYR A N 1
ATOM 637 C CA . TYR A 1 86 ? -16.896 -0.786 28.415 1.00 71.19 86 TYR A CA 1
ATOM 638 C C . TYR A 1 86 ? -16.561 -0.084 29.740 1.00 71.19 86 TYR A C 1
ATOM 640 O O . TYR A 1 86 ? -16.853 -0.605 30.814 1.00 71.19 86 TYR A O 1
ATOM 648 N N . THR A 1 87 ? -16.022 1.139 29.695 1.00 72.06 87 THR A N 1
ATOM 649 C CA . THR A 1 87 ? -15.771 1.932 30.910 1.00 72.06 87 THR A CA 1
ATOM 650 C C . THR A 1 87 ? -17.059 2.265 31.666 1.00 72.06 87 THR A C 1
ATOM 652 O O . THR A 1 87 ? -17.047 2.290 32.894 1.00 72.06 87 THR A O 1
ATOM 655 N N . LYS A 1 88 ? -18.175 2.535 30.979 1.00 76.69 88 LYS A N 1
ATOM 656 C CA . LYS A 1 88 ? -19.463 2.788 31.647 1.00 76.69 88 LYS A CA 1
ATOM 657 C C . LYS A 1 88 ? -20.017 1.525 32.309 1.00 76.69 88 LYS A C 1
ATOM 659 O O . LYS A 1 88 ? -20.505 1.624 33.430 1.00 76.69 88 LYS A O 1
ATOM 664 N N . LEU A 1 89 ? -19.886 0.376 31.646 1.00 72.88 89 LEU A N 1
ATOM 665 C CA . LEU A 1 89 ? -20.278 -0.930 32.176 1.00 72.88 89 LEU A CA 1
ATOM 666 C C . LEU A 1 89 ? -19.485 -1.283 33.445 1.00 72.88 89 LEU A C 1
ATOM 668 O O . LEU A 1 89 ? -20.083 -1.597 34.462 1.00 72.88 89 LEU A O 1
ATOM 672 N N . LEU A 1 90 ? -18.152 -1.146 33.421 1.00 73.94 90 LEU A N 1
ATOM 673 C CA . LEU A 1 90 ? -17.289 -1.445 34.577 1.00 73.94 90 LEU A CA 1
ATOM 674 C C . LEU A 1 90 ? -17.526 -0.549 35.800 1.00 73.94 90 LEU A C 1
ATOM 676 O O . LEU A 1 90 ? -17.163 -0.920 36.908 1.00 73.94 90 LEU A O 1
ATOM 680 N N . ASN A 1 91 ? -18.072 0.649 35.596 1.00 80.88 91 ASN A N 1
ATOM 681 C CA . ASN A 1 91 ? -18.372 1.589 36.676 1.00 80.88 91 ASN A CA 1
ATOM 682 C C . ASN A 1 91 ? -19.832 1.484 37.156 1.00 80.88 91 ASN A C 1
ATOM 684 O O . ASN A 1 91 ? -20.322 2.438 37.763 1.00 80.88 91 ASN A O 1
ATOM 688 N N . ASP A 1 92 ? -20.536 0.396 36.818 1.00 77.25 92 ASP A N 1
ATOM 689 C CA . ASP A 1 92 ? -21.959 0.159 37.109 1.00 77.25 92 ASP A CA 1
ATOM 690 C C . ASP A 1 92 ? -22.886 1.302 36.648 1.00 77.25 92 ASP A C 1
ATOM 692 O O . ASP A 1 92 ? -23.966 1.529 37.191 1.00 77.25 92 ASP A O 1
ATOM 696 N N . ARG A 1 93 ? -22.474 2.059 35.621 1.00 76.50 93 ARG A N 1
ATOM 697 C CA . ARG A 1 93 ? -23.267 3.160 35.036 1.00 76.50 93 ARG A CA 1
ATOM 698 C C . ARG A 1 93 ? -24.131 2.709 33.864 1.00 76.50 93 ARG A C 1
ATOM 700 O O . ARG A 1 93 ? -24.754 3.549 33.216 1.00 76.50 93 ARG A O 1
ATOM 707 N N . LEU A 1 94 ? -24.095 1.422 33.540 1.00 77.69 94 LEU A N 1
ATOM 708 C CA . LEU A 1 94 ? -24.823 0.828 32.433 1.00 77.69 94 LEU A CA 1
ATOM 709 C C . LEU A 1 94 ? -25.140 -0.630 32.752 1.00 77.69 94 LEU A C 1
ATOM 711 O O . LEU A 1 94 ? -24.260 -1.367 33.188 1.00 77.69 94 LEU A O 1
ATOM 715 N N . GLU A 1 95 ? -26.375 -1.050 32.497 1.00 79.00 95 GLU A N 1
ATOM 716 C CA . GLU A 1 95 ? -26.742 -2.460 32.592 1.00 79.00 95 GLU A CA 1
ATOM 717 C C . GLU A 1 95 ? -26.179 -3.250 31.404 1.00 79.00 95 GLU A C 1
ATOM 719 O O . GLU A 1 95 ? -26.035 -2.734 30.293 1.00 79.00 95 GLU A O 1
ATOM 724 N N . HIS A 1 96 ? -25.907 -4.538 31.616 1.00 71.00 96 HIS A N 1
ATOM 725 C CA . HIS A 1 96 ? -25.331 -5.413 30.591 1.00 71.00 96 HIS A CA 1
ATOM 726 C C . HIS A 1 96 ? -26.138 -5.458 29.285 1.00 71.00 96 HIS A C 1
ATOM 728 O O . HIS A 1 96 ? -25.544 -5.458 28.209 1.00 71.00 96 HIS A O 1
ATOM 734 N N . ALA A 1 97 ? -27.472 -5.486 29.365 1.00 74.38 97 ALA A N 1
ATOM 735 C CA . ALA A 1 97 ? -28.335 -5.521 28.183 1.00 74.38 97 ALA A CA 1
ATOM 736 C C . ALA A 1 97 ? -28.222 -4.230 27.354 1.00 74.38 97 ALA A C 1
ATOM 738 O O . ALA A 1 97 ? -28.084 -4.287 26.137 1.00 74.38 97 ALA A O 1
ATOM 739 N N . GLN A 1 98 ? -28.179 -3.078 28.027 1.00 75.25 98 GLN A N 1
ATOM 740 C CA . GLN A 1 98 ? -28.017 -1.770 27.387 1.00 75.25 98 GLN A CA 1
ATOM 741 C C . GLN A 1 98 ? -26.615 -1.602 26.786 1.00 75.25 98 GLN A C 1
ATOM 743 O O . GLN A 1 98 ? -26.449 -0.997 25.731 1.00 75.25 98 GLN A O 1
ATOM 748 N N . ALA A 1 99 ? -25.584 -2.145 27.441 1.00 69.94 99 ALA A N 1
ATOM 749 C CA . ALA A 1 99 ? -24.215 -2.080 26.938 1.00 69.94 99 ALA A CA 1
ATOM 750 C C . ALA A 1 99 ? -24.030 -2.920 25.668 1.00 69.94 99 ALA A C 1
ATOM 752 O O . ALA A 1 99 ? -23.272 -2.520 24.787 1.00 69.94 99 ALA A O 1
ATOM 753 N N . LEU A 1 100 ? -24.725 -4.058 25.578 1.00 72.62 100 LEU A N 1
ATOM 754 C CA . LEU A 1 100 ? -24.743 -4.903 24.386 1.00 72.62 100 LEU A CA 1
ATOM 755 C C . LEU A 1 100 ? -25.433 -4.199 23.210 1.00 72.62 100 LEU A C 1
ATOM 757 O O . LEU A 1 100 ? -24.873 -4.175 22.121 1.00 72.62 100 LEU A O 1
ATOM 761 N N . GLU A 1 101 ? -26.594 -3.582 23.436 1.00 79.62 101 GLU A N 1
ATOM 762 C CA . GLU A 1 101 ? -27.325 -2.855 22.389 1.00 79.62 101 GLU A CA 1
ATOM 763 C C . GLU A 1 101 ? -26.491 -1.696 21.819 1.00 79.62 101 GLU A C 1
ATOM 765 O O . GLU A 1 101 ? -26.300 -1.604 20.609 1.00 79.62 101 GLU A O 1
ATOM 770 N N . LEU A 1 102 ? -25.881 -0.881 22.690 1.00 79.56 102 LEU A N 1
ATOM 771 C CA . LEU A 1 102 ? -24.981 0.200 22.265 1.00 79.56 102 LEU A CA 1
ATOM 772 C C . LEU A 1 102 ? -23.732 -0.320 21.541 1.00 79.56 102 LEU A C 1
ATOM 774 O O . LEU A 1 102 ? -23.196 0.353 20.665 1.00 79.56 102 LEU A O 1
ATOM 778 N N . TYR A 1 103 ? -23.224 -1.491 21.927 1.00 76.38 103 TYR A N 1
ATOM 779 C CA . TYR A 1 103 ? -22.078 -2.108 21.263 1.00 76.38 103 TYR A CA 1
ATOM 780 C C . TYR A 1 103 ? -22.427 -2.541 19.834 1.00 76.38 103 TYR A C 1
ATOM 782 O O . TYR A 1 103 ? -21.665 -2.257 18.907 1.00 76.38 103 TYR A O 1
ATOM 790 N N . GLU A 1 104 ? -23.575 -3.195 19.655 1.00 75.81 104 GLU A N 1
ATOM 791 C CA . GLU A 1 104 ? -24.074 -3.623 18.346 1.00 75.81 104 GLU A CA 1
ATOM 792 C C . GLU A 1 104 ? -24.407 -2.424 17.451 1.00 75.81 104 GLU A C 1
ATOM 794 O O . GLU A 1 104 ? -24.036 -2.422 16.276 1.00 75.81 104 GLU A O 1
ATOM 799 N N . GLU A 1 105 ? -25.010 -1.371 18.011 1.00 82.69 105 GLU A N 1
ATOM 800 C CA . GLU A 1 105 ? -25.263 -0.110 17.310 1.00 82.69 105 GLU A CA 1
ATOM 801 C C . GLU A 1 105 ? -23.954 0.515 16.809 1.00 82.69 105 GLU A C 1
ATOM 803 O O . GLU A 1 105 ? -23.815 0.794 15.615 1.00 82.69 105 GLU A O 1
ATOM 808 N N . VAL A 1 106 ? -22.956 0.666 17.688 1.00 79.56 106 VAL A N 1
ATOM 809 C CA . VAL A 1 106 ? -21.642 1.203 17.310 1.00 79.56 106 VAL A CA 1
ATOM 810 C C . VAL A 1 106 ? -21.002 0.345 16.225 1.00 79.56 106 VAL A C 1
ATOM 812 O O . VAL A 1 106 ? -20.541 0.897 15.235 1.00 79.56 106 VAL A O 1
ATOM 815 N N . LEU A 1 107 ? -21.000 -0.986 16.342 1.00 74.94 107 LEU A N 1
ATOM 816 C CA . LEU A 1 107 ? -20.468 -1.855 15.286 1.00 74.94 107 LEU A CA 1
ATOM 817 C C . LEU A 1 107 ? -21.207 -1.687 13.953 1.00 74.94 107 LEU A C 1
ATOM 819 O O . LEU A 1 107 ? -20.560 -1.683 12.908 1.00 74.94 107 LEU A O 1
ATOM 823 N N . SER A 1 108 ? -22.531 -1.530 13.986 1.00 75.81 108 SER A N 1
ATOM 824 C CA . SER A 1 108 ? -23.356 -1.352 12.787 1.00 75.81 108 SER A CA 1
ATOM 825 C C . SER A 1 108 ? -23.094 -0.043 12.041 1.00 75.81 108 SER A C 1
ATOM 827 O O . SER A 1 108 ? -23.303 0.025 10.833 1.00 75.81 108 SER A O 1
ATOM 829 N N . ASN A 1 109 ? -22.564 0.968 12.730 1.00 78.75 109 ASN A N 1
ATOM 830 C CA . ASN A 1 109 ? -22.210 2.254 12.131 1.00 78.75 109 ASN A CA 1
ATOM 831 C C . ASN A 1 109 ? -20.873 2.226 11.366 1.00 78.75 109 ASN A C 1
ATOM 833 O O . ASN A 1 109 ? -20.548 3.194 10.676 1.00 78.75 109 ASN A O 1
ATOM 837 N N . TYR A 1 110 ? -20.088 1.143 11.464 1.00 71.31 110 TYR A N 1
ATOM 838 C CA . TYR A 1 110 ? -18.777 1.033 10.819 1.00 71.31 110 TYR A CA 1
ATOM 839 C C . TYR A 1 110 ? -18.677 -0.214 9.927 1.00 71.31 110 TYR A C 1
ATOM 841 O O . TYR A 1 110 ? -18.273 -1.286 10.382 1.00 71.31 110 TYR A O 1
ATOM 849 N N . ASP A 1 111 ? -18.902 -0.029 8.619 1.00 62.06 111 ASP A N 1
ATOM 850 C CA . ASP A 1 111 ? -18.874 -1.078 7.577 1.00 62.06 111 ASP A CA 1
ATOM 851 C C . ASP A 1 111 ? -17.649 -2.011 7.641 1.00 62.06 111 ASP A C 1
ATOM 853 O O . ASP A 1 111 ? -17.725 -3.205 7.348 1.00 62.06 111 ASP A O 1
ATOM 857 N N . MET A 1 112 ? -16.486 -1.479 8.027 1.00 56.12 112 MET A N 1
ATOM 858 C CA . MET A 1 112 ? -15.230 -2.235 8.015 1.00 56.12 112 MET A CA 1
ATOM 859 C C . MET A 1 112 ? -15.026 -3.166 9.219 1.00 56.12 112 MET A C 1
ATOM 861 O O . MET A 1 112 ? -14.038 -3.899 9.240 1.00 56.12 112 MET A O 1
ATOM 865 N N . ASN A 1 113 ? -15.917 -3.143 10.212 1.00 54.16 113 ASN A N 1
ATOM 866 C CA . ASN A 1 113 ? -15.849 -4.009 11.394 1.00 54.16 113 ASN A CA 1
ATOM 867 C C . ASN A 1 113 ? -16.874 -5.159 11.362 1.00 54.16 113 ASN A C 1
ATOM 869 O O . ASN A 1 113 ? -17.037 -5.857 12.360 1.00 54.16 113 ASN A O 1
ATOM 873 N N . HIS A 1 114 ? -17.521 -5.404 10.216 1.00 50.78 114 HIS A N 1
ATOM 874 C CA . HIS A 1 114 ? -18.404 -6.560 10.017 1.00 50.78 114 HIS A CA 1
ATOM 875 C C . HIS A 1 114 ? -17.674 -7.882 9.734 1.00 50.78 114 HIS A C 1
ATOM 877 O O . HIS A 1 114 ? -18.310 -8.940 9.723 1.00 50.78 114 HIS A O 1
ATOM 883 N N . ASP A 1 115 ? -16.346 -7.866 9.567 1.00 42.03 115 ASP A N 1
ATOM 884 C CA . ASP A 1 115 ? -15.559 -9.081 9.768 1.00 42.03 115 ASP A CA 1
ATOM 885 C C . ASP A 1 115 ? -15.779 -9.507 11.221 1.00 42.03 115 ASP A C 1
ATOM 887 O O . ASP A 1 115 ? -15.393 -8.776 12.130 1.00 42.03 115 ASP A O 1
ATOM 891 N N . ARG A 1 116 ? 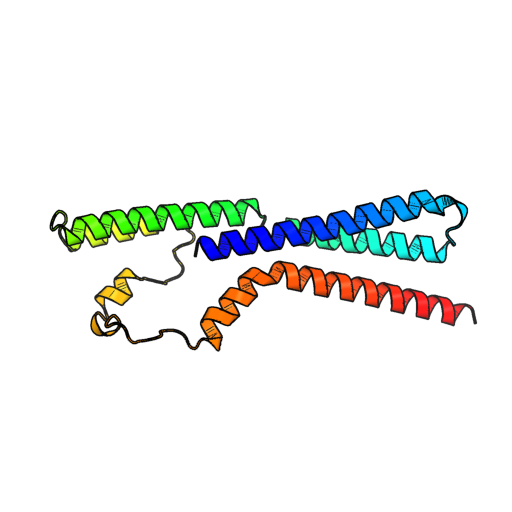-16.420 -10.664 11.440 1.00 39.56 116 ARG A N 1
ATOM 892 C CA . ARG A 1 116 ? -16.692 -11.27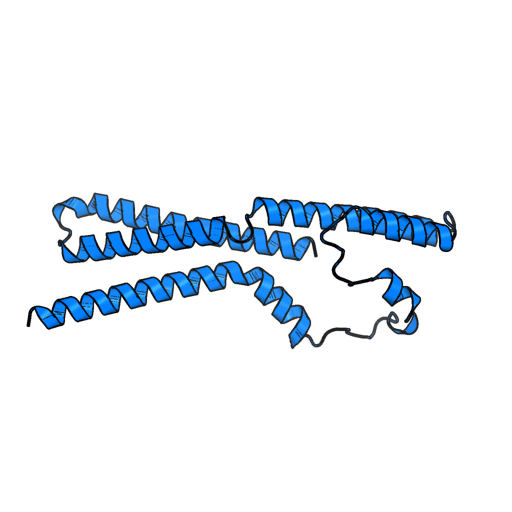2 12.756 1.00 39.56 116 ARG A CA 1
ATOM 893 C C . ARG A 1 116 ? -15.400 -11.536 13.555 1.00 39.56 116 ARG A C 1
ATOM 895 O O . ARG A 1 116 ? -15.047 -12.678 13.821 1.00 39.56 116 ARG A O 1
ATOM 902 N N . CYS A 1 117 ? -14.686 -10.507 13.980 1.00 45.03 117 CYS A N 1
ATOM 903 C CA . CYS A 1 117 ? -13.905 -10.536 15.205 1.00 45.03 117 CYS A CA 1
ATOM 904 C C . CYS A 1 117 ? -14.793 -9.899 16.261 1.00 45.03 117 CYS A C 1
ATOM 906 O O . CYS A 1 117 ? -14.611 -8.753 16.669 1.00 45.03 117 CYS A O 1
ATOM 908 N N . ASP A 1 118 ? -15.811 -10.662 16.636 1.00 44.84 118 ASP A N 1
ATOM 909 C CA . ASP A 1 118 ? -16.797 -10.293 17.629 1.00 44.84 118 ASP A CA 1
ATOM 910 C C . ASP A 1 118 ? -16.134 -10.398 19.007 1.00 44.84 118 ASP A C 1
ATOM 912 O O . ASP A 1 118 ? -16.228 -11.404 19.714 1.00 44.84 118 ASP A O 1
ATOM 916 N N . TYR A 1 119 ? -15.318 -9.391 19.332 1.00 43.94 119 TYR A N 1
ATOM 917 C CA . TYR A 1 119 ? -14.560 -9.340 20.579 1.00 43.94 119 TYR A CA 1
ATOM 918 C C . TYR A 1 119 ? -15.503 -9.458 21.779 1.00 43.94 119 TYR A C 1
ATOM 920 O O . TYR A 1 119 ? -15.149 -10.102 22.759 1.00 43.94 119 TYR A O 1
ATOM 928 N N . TYR A 1 120 ? -16.717 -8.911 21.686 1.00 41.50 120 TYR A N 1
ATOM 929 C CA . TYR A 1 120 ? -17.699 -8.969 22.762 1.00 41.50 120 TYR A CA 1
ATOM 930 C C . TYR A 1 120 ? -18.390 -10.334 22.861 1.00 41.50 120 TYR A C 1
ATOM 932 O O . TYR A 1 120 ? -18.488 -10.875 23.962 1.00 41.50 120 TYR A O 1
ATOM 940 N N . LEU A 1 121 ? -18.786 -10.950 21.740 1.00 45.03 121 LEU A N 1
ATOM 941 C CA . LEU A 1 121 ? -19.314 -12.319 21.746 1.00 45.03 121 LEU A CA 1
ATOM 942 C C . LEU A 1 121 ? -18.262 -13.335 22.219 1.00 45.03 121 LEU A C 1
ATOM 944 O O . LEU A 1 121 ? -18.598 -14.248 22.964 1.00 45.03 121 LEU A O 1
ATOM 948 N N . THR A 1 122 ? -16.988 -13.145 21.870 1.00 47.53 122 THR A N 1
ATOM 949 C CA . THR A 1 122 ? -15.882 -14.017 22.310 1.00 47.53 122 THR A CA 1
ATOM 950 C C . THR A 1 122 ? -15.595 -13.852 23.810 1.00 47.53 122 THR A C 1
ATOM 952 O O . THR A 1 122 ? -15.425 -14.840 24.516 1.00 47.53 122 THR A O 1
ATOM 955 N N . ILE A 1 123 ? -15.621 -12.618 24.333 1.00 49.72 123 ILE A N 1
ATOM 956 C CA . ILE A 1 123 ? -15.503 -12.336 25.780 1.00 49.72 123 ILE A CA 1
ATOM 957 C C . ILE A 1 123 ? -16.702 -12.905 26.562 1.00 49.72 123 ILE A C 1
ATOM 959 O O . ILE A 1 123 ? -16.547 -13.341 27.701 1.00 49.72 123 ILE A O 1
ATOM 963 N N . ARG A 1 124 ? -17.896 -12.913 25.958 1.00 44.16 124 ARG A N 1
ATOM 964 C CA . ARG A 1 124 ? -19.142 -13.375 26.585 1.00 44.16 124 ARG A CA 1
ATOM 965 C C . ARG A 1 124 ? -19.333 -14.894 26.532 1.00 44.16 124 ARG A C 1
ATOM 967 O O . ARG A 1 124 ? -19.879 -15.453 27.478 1.00 44.16 124 ARG A O 1
ATOM 974 N N . LEU A 1 125 ? -18.945 -15.548 25.437 1.00 46.06 125 LEU A N 1
ATOM 975 C CA . LEU A 1 125 ? -19.101 -16.996 25.255 1.00 46.06 125 LEU A CA 1
ATOM 976 C C . LEU A 1 125 ? -17.965 -17.794 25.904 1.00 46.06 125 LEU A C 1
ATOM 978 O O . LEU A 1 125 ? -18.183 -18.945 26.271 1.00 46.06 125 LEU A O 1
ATOM 982 N N . GLU A 1 126 ? -16.781 -17.196 26.064 1.00 48.78 126 GLU A N 1
ATOM 983 C CA . GLU A 1 126 ? -15.593 -17.874 26.593 1.00 48.78 126 GLU A CA 1
ATOM 984 C C . GLU A 1 126 ? -14.818 -16.972 27.585 1.00 48.78 126 GLU A C 1
ATOM 986 O O . GLU A 1 126 ? -13.661 -16.621 27.337 1.00 48.78 126 GLU A O 1
ATOM 991 N N . PRO A 1 127 ? -15.410 -16.589 28.737 1.00 43.09 127 PRO A N 1
ATOM 992 C CA . PRO A 1 127 ? -14.729 -15.767 29.750 1.00 43.09 127 PRO A CA 1
ATOM 993 C C . PRO A 1 127 ? -13.428 -16.420 30.267 1.00 43.09 127 PRO A C 1
ATOM 995 O O . PRO A 1 127 ? -12.475 -15.733 30.633 1.00 43.09 127 PRO A O 1
ATOM 998 N N . ASP A 1 128 ? -13.347 -17.751 30.188 1.00 44.72 128 ASP A N 1
ATOM 999 C CA . ASP A 1 128 ? -12.207 -18.590 30.578 1.00 44.72 128 ASP A CA 1
ATOM 1000 C C . ASP A 1 128 ? -11.049 -18.586 29.556 1.00 44.72 128 ASP A C 1
ATOM 1002 O O . ASP A 1 128 ? -10.001 -19.195 29.800 1.00 44.72 128 ASP A O 1
ATOM 1006 N N . LEU A 1 129 ? -11.210 -17.930 28.398 1.00 43.69 129 LEU A N 1
ATOM 1007 C CA . LEU A 1 129 ? -10.133 -17.701 27.423 1.00 43.69 129 LEU A CA 1
ATOM 1008 C C . LEU A 1 129 ? -9.347 -16.410 27.667 1.00 43.69 129 LEU A C 1
ATOM 1010 O O . LEU A 1 129 ? -8.294 -16.232 27.051 1.00 43.69 129 LEU A O 1
ATOM 1014 N N . PHE A 1 130 ? -9.806 -15.562 28.592 1.00 49.12 130 PHE A N 1
ATOM 1015 C CA . PHE A 1 130 ? -9.087 -14.367 29.036 1.00 49.12 130 PHE A CA 1
ATOM 1016 C C . PHE A 1 130 ? -8.570 -14.380 30.497 1.00 49.12 130 PHE A C 1
ATOM 1018 O O . PHE A 1 130 ? -8.461 -13.309 31.091 1.00 49.12 130 PHE A O 1
ATOM 1025 N N . PRO A 1 131 ? -8.150 -15.513 31.103 1.00 40.09 131 PRO A N 1
ATOM 1026 C CA . PRO A 1 131 ? -6.979 -15.485 31.965 1.00 40.09 131 PRO A CA 1
ATOM 1027 C C . PRO A 1 131 ? -5.749 -15.263 31.069 1.00 40.09 131 PRO A C 1
ATOM 1029 O O . PRO A 1 131 ? -5.765 -15.624 29.894 1.00 40.09 131 PRO A O 1
ATOM 1032 N N . ASP A 1 132 ? -4.704 -14.633 31.602 1.00 45.16 132 ASP A N 1
ATOM 1033 C CA . ASP A 1 132 ? -3.504 -14.084 30.933 1.00 45.16 132 ASP A CA 1
ATOM 1034 C C . ASP A 1 132 ? -2.656 -15.038 30.039 1.00 45.16 132 ASP A C 1
ATOM 1036 O O . ASP A 1 132 ? -1.454 -14.845 29.843 1.00 45.16 132 ASP A O 1
ATOM 1040 N N . ASN A 1 133 ? -3.211 -16.116 29.490 1.00 43.44 133 ASN A N 1
ATOM 1041 C CA . ASN A 1 133 ? -2.447 -17.257 29.018 1.00 43.44 133 ASN A CA 1
ATOM 1042 C C . ASN A 1 133 ? -3.111 -18.110 27.919 1.00 43.44 133 ASN A C 1
ATOM 1044 O O . ASN A 1 133 ? -2.833 -19.307 27.869 1.00 43.44 133 ASN A O 1
ATOM 1048 N N . LYS A 1 134 ? -3.866 -17.549 26.957 1.00 40.53 134 LYS A N 1
ATOM 1049 C CA . LYS A 1 134 ? -4.145 -18.259 25.683 1.00 40.53 134 LYS A CA 1
ATOM 1050 C C . LYS A 1 134 ? -3.992 -17.391 24.431 1.00 40.53 134 LYS A C 1
ATOM 1052 O O . LYS A 1 134 ? -4.864 -16.651 23.997 1.00 40.53 134 LYS A O 1
ATOM 1057 N N . LYS A 1 135 ? -2.822 -17.573 23.811 1.00 42.78 135 LYS A N 1
ATOM 1058 C CA . LYS A 1 135 ? -2.410 -17.122 22.477 1.00 42.78 135 LYS A CA 1
ATOM 1059 C C . LYS A 1 135 ? -3.348 -17.703 21.407 1.00 42.78 135 LYS A C 1
ATOM 1061 O O . LYS A 1 135 ? -3.028 -18.715 20.791 1.00 42.78 135 LYS A O 1
ATOM 1066 N N . GLY A 1 136 ? -4.474 -17.040 21.152 1.00 35.56 136 GLY A N 1
ATOM 1067 C CA . GLY A 1 136 ? -5.405 -17.308 20.043 1.00 35.56 136 GLY A CA 1
ATOM 1068 C C . GLY A 1 136 ? -4.844 -16.979 18.653 1.00 35.56 136 GLY A C 1
ATOM 1069 O O . GLY A 1 136 ? -5.549 -16.477 17.786 1.00 35.56 136 GLY A O 1
ATOM 1070 N N . SER A 1 137 ? -3.557 -17.230 18.432 1.00 41.81 137 SER A N 1
ATOM 1071 C CA . SER A 1 137 ? -2.966 -17.285 17.107 1.00 41.81 137 SER A CA 1
ATOM 1072 C C . SER A 1 137 ? -1.637 -18.014 17.189 1.00 41.81 137 SER A C 1
ATOM 1074 O O . SER A 1 137 ? -0.720 -17.551 17.875 1.00 41.81 137 SER A O 1
ATOM 1076 N N . ASN A 1 138 ? -1.474 -19.099 16.435 1.00 40.78 138 ASN A N 1
ATOM 1077 C CA . ASN A 1 138 ? -0.128 -19.512 16.062 1.00 40.78 138 ASN A CA 1
ATOM 1078 C C . ASN A 1 138 ? 0.541 -18.282 15.429 1.00 40.78 138 ASN A C 1
ATOM 1080 O O . ASN A 1 138 ? -0.017 -17.682 14.509 1.00 40.78 138 ASN A O 1
ATOM 1084 N N . TRP A 1 139 ? 1.694 -17.866 15.954 1.00 38.12 139 TRP A N 1
ATOM 1085 C CA . TRP A 1 139 ? 2.485 -16.723 15.466 1.00 38.12 139 TRP A CA 1
ATOM 1086 C C . TRP A 1 139 ? 2.617 -16.743 13.925 1.00 38.12 139 TRP A C 1
ATOM 1088 O O . TRP A 1 139 ? 2.506 -15.707 13.264 1.00 38.12 139 TRP A O 1
ATOM 1098 N N . TRP A 1 140 ? 2.707 -17.946 13.355 1.00 35.78 140 TRP A N 1
ATOM 1099 C CA . TRP A 1 140 ? 2.716 -18.219 11.919 1.00 35.78 140 TRP A CA 1
ATOM 1100 C C . TRP A 1 140 ? 1.470 -17.780 11.129 1.00 35.78 140 TRP A C 1
ATOM 1102 O O . TRP A 1 140 ? 1.614 -17.461 9.958 1.00 35.78 140 TRP A O 1
ATOM 1112 N N . ASN A 1 141 ? 0.275 -17.701 11.725 1.00 50.34 141 ASN A N 1
ATOM 1113 C CA . ASN A 1 141 ? -0.953 -17.311 11.011 1.00 50.34 141 ASN A CA 1
ATOM 1114 C C . ASN A 1 141 ? -1.417 -15.879 11.298 1.00 50.34 141 ASN A C 1
ATOM 1116 O O . ASN A 1 141 ? -2.001 -15.260 10.421 1.00 50.34 141 ASN A O 1
ATOM 1120 N N . SER A 1 142 ? -1.155 -15.314 12.480 1.00 52.50 142 SER A N 1
ATOM 1121 C CA . SER A 1 142 ? -1.603 -13.942 12.794 1.00 52.50 142 SER A CA 1
ATOM 1122 C C . SER A 1 142 ? -0.528 -12.901 12.526 1.00 52.50 142 SER A C 1
ATOM 1124 O O . SER A 1 142 ? -0.768 -11.933 11.806 1.00 52.50 142 SER A O 1
ATOM 1126 N N . THR A 1 143 ? 0.680 -13.092 13.059 1.00 58.44 143 THR A N 1
ATOM 1127 C CA . THR A 1 143 ? 1.744 -12.087 12.941 1.00 58.44 143 THR A CA 1
ATOM 1128 C C . THR A 1 143 ? 2.304 -12.056 11.528 1.00 58.44 143 THR A C 1
ATOM 1130 O O . THR A 1 143 ? 2.494 -10.974 10.982 1.00 58.44 143 THR A O 1
ATOM 1133 N N . PHE A 1 144 ? 2.522 -13.226 10.919 1.00 60.53 144 PHE A N 1
ATOM 1134 C CA . PHE A 1 144 ? 3.016 -13.310 9.548 1.00 60.53 144 PHE A CA 1
ATOM 1135 C C . PHE A 1 144 ? 1.980 -12.815 8.535 1.00 60.53 144 PHE A C 1
ATOM 1137 O O . PHE A 1 144 ? 2.322 -11.984 7.706 1.00 60.53 144 PHE A O 1
ATOM 1144 N N . ALA A 1 145 ? 0.707 -13.218 8.636 1.00 58.50 145 ALA A N 1
ATOM 1145 C CA . ALA A 1 145 ? -0.335 -12.702 7.740 1.00 58.50 145 ALA A CA 1
ATOM 1146 C C . ALA A 1 145 ? -0.561 -11.191 7.924 1.00 58.50 145 ALA A C 1
ATOM 1148 O O . ALA A 1 145 ? -0.735 -10.462 6.949 1.00 58.50 145 ALA A O 1
ATOM 1149 N N . THR A 1 146 ? -0.488 -10.692 9.164 1.00 60.34 146 THR A N 1
ATOM 1150 C CA . THR A 1 146 ? -0.538 -9.249 9.451 1.00 60.34 146 THR A CA 1
ATOM 1151 C C . THR A 1 146 ? 0.654 -8.518 8.841 1.00 60.34 146 THR A C 1
ATOM 1153 O O . THR A 1 146 ? 0.482 -7.465 8.230 1.00 60.34 146 THR A O 1
ATOM 1156 N N . TRP A 1 147 ? 1.856 -9.075 8.973 1.00 67.75 147 TRP A N 1
ATOM 1157 C CA . TRP A 1 147 ? 3.062 -8.532 8.359 1.00 67.75 147 TRP A CA 1
ATOM 1158 C C . TRP A 1 147 ? 2.959 -8.535 6.829 1.00 67.75 147 TRP A C 1
ATOM 1160 O O . TRP A 1 147 ? 3.188 -7.503 6.205 1.00 67.75 147 TRP A O 1
ATOM 1170 N N . LEU A 1 148 ? 2.526 -9.645 6.233 1.00 69.38 148 LEU A N 1
ATOM 1171 C CA . LEU A 1 148 ? 2.377 -9.808 4.789 1.00 69.38 148 LEU A CA 1
ATOM 1172 C C . LEU A 1 148 ? 1.327 -8.846 4.224 1.00 69.38 148 LEU A C 1
ATOM 1174 O O . LEU A 1 148 ? 1.558 -8.217 3.199 1.00 69.38 148 LEU A O 1
ATOM 1178 N N . SER A 1 149 ? 0.212 -8.649 4.930 1.00 69.00 149 SER A N 1
ATOM 1179 C CA . SER A 1 149 ? -0.806 -7.659 4.565 1.00 69.00 149 SER A CA 1
ATOM 1180 C C . SER A 1 149 ? -0.242 -6.233 4.535 1.00 69.00 149 SER A C 1
ATOM 1182 O O . SER A 1 149 ? -0.509 -5.493 3.585 1.00 69.00 149 SER A O 1
ATOM 1184 N N . VAL A 1 150 ? 0.575 -5.862 5.526 1.00 72.00 150 VAL A N 1
ATOM 1185 C CA . VAL A 1 150 ? 1.212 -4.537 5.617 1.00 72.00 150 VAL A CA 1
ATOM 1186 C C . VAL A 1 150 ? 2.283 -4.341 4.546 1.00 72.00 150 VAL A C 1
ATOM 1188 O O . VAL A 1 150 ? 2.368 -3.268 3.955 1.00 72.00 150 VAL A O 1
ATOM 1191 N N . VAL A 1 151 ? 3.104 -5.363 4.303 1.00 76.94 151 VAL A N 1
ATOM 1192 C CA . VAL A 1 151 ? 4.268 -5.296 3.404 1.00 76.94 151 VAL A CA 1
ATOM 1193 C C . VAL A 1 151 ? 3.895 -5.622 1.953 1.00 76.94 151 VAL A C 1
ATOM 1195 O O . VAL A 1 151 ? 4.676 -5.345 1.046 1.00 76.94 151 VAL A O 1
ATOM 1198 N N . SER A 1 152 ? 2.679 -6.116 1.697 1.00 77.62 152 SER A N 1
ATOM 1199 C CA . SER A 1 152 ? 2.189 -6.442 0.350 1.00 77.62 152 SER A CA 1
ATOM 1200 C C . SER A 1 152 ? 2.428 -5.349 -0.703 1.00 77.62 152 SER A C 1
ATOM 1202 O O . SER A 1 152 ? 2.903 -5.711 -1.779 1.00 77.62 152 SER A O 1
ATOM 1204 N N . PRO A 1 153 ? 2.246 -4.033 -0.441 1.00 80.62 153 PRO A N 1
ATOM 1205 C CA . PRO A 1 153 ? 2.533 -3.011 -1.450 1.00 80.62 153 PRO A CA 1
ATOM 1206 C C . PRO A 1 153 ? 4.014 -2.985 -1.850 1.00 80.62 153 PRO A C 1
ATOM 1208 O O . PRO A 1 153 ? 4.332 -2.850 -3.031 1.00 80.62 153 PRO A O 1
ATOM 1211 N N . ALA A 1 154 ? 4.924 -3.192 -0.893 1.00 78.06 154 ALA A N 1
ATOM 1212 C CA . ALA A 1 154 ? 6.355 -3.277 -1.166 1.00 78.06 154 ALA A CA 1
ATOM 1213 C C . ALA A 1 154 ? 6.707 -4.556 -1.936 1.00 78.06 154 ALA A C 1
ATOM 1215 O O . ALA A 1 154 ? 7.520 -4.496 -2.853 1.00 78.06 154 ALA A O 1
ATOM 1216 N N . ILE A 1 155 ? 6.064 -5.690 -1.622 1.00 82.12 155 ILE A N 1
ATOM 1217 C CA . ILE A 1 155 ? 6.252 -6.953 -2.360 1.00 82.12 155 ILE A CA 1
ATOM 1218 C C . ILE A 1 155 ? 5.812 -6.790 -3.817 1.00 82.12 155 ILE A C 1
ATOM 1220 O O . ILE A 1 155 ? 6.564 -7.160 -4.715 1.00 82.12 155 ILE A O 1
ATOM 1224 N N . TYR A 1 156 ? 4.639 -6.203 -4.077 1.00 80.06 156 TYR A N 1
ATOM 1225 C CA . TYR A 1 156 ? 4.165 -5.941 -5.443 1.00 80.06 156 TYR A CA 1
ATOM 1226 C C . TYR A 1 156 ? 5.085 -4.980 -6.198 1.00 80.06 156 TYR A C 1
ATOM 1228 O O . TYR A 1 156 ? 5.341 -5.164 -7.385 1.00 80.06 156 TYR A O 1
ATOM 1236 N N . THR A 1 157 ? 5.630 -3.986 -5.500 1.00 80.50 157 THR A N 1
ATOM 1237 C CA . THR A 1 157 ? 6.565 -3.019 -6.084 1.00 80.50 157 THR A CA 1
ATOM 1238 C C . THR A 1 157 ? 7.880 -3.682 -6.489 1.00 80.50 157 THR A C 1
ATOM 1240 O O . THR A 1 157 ? 8.324 -3.522 -7.624 1.00 80.50 157 THR A O 1
ATOM 1243 N N . THR A 1 158 ? 8.498 -4.465 -5.601 1.00 82.19 158 THR A N 1
ATOM 1244 C CA . THR A 1 158 ? 9.775 -5.140 -5.891 1.00 82.19 158 THR A CA 1
ATOM 1245 C C . THR A 1 158 ? 9.621 -6.224 -6.951 1.00 82.19 158 THR A C 1
ATOM 1247 O O . THR A 1 158 ? 10.431 -6.289 -7.875 1.00 82.19 158 THR A O 1
ATOM 1250 N N . SER A 1 159 ? 8.569 -7.040 -6.865 1.00 82.81 159 SER A N 1
ATOM 1251 C CA . SER A 1 159 ? 8.284 -8.076 -7.867 1.00 82.81 159 SER A CA 1
ATOM 1252 C C . SER A 1 159 ? 7.936 -7.476 -9.233 1.00 82.81 159 SER A C 1
ATOM 1254 O O . SER A 1 159 ? 8.438 -7.957 -10.248 1.00 82.81 159 SER A O 1
ATOM 1256 N N . GLY A 1 160 ? 7.175 -6.377 -9.273 1.00 82.00 160 GLY A N 1
ATOM 1257 C CA . GLY A 1 160 ? 6.888 -5.639 -10.505 1.00 82.00 160 GLY A CA 1
ATOM 1258 C C . GLY A 1 160 ? 8.145 -5.054 -11.156 1.00 82.00 160 GLY A C 1
ATOM 1259 O O . GLY A 1 160 ? 8.352 -5.236 -12.354 1.00 82.00 160 GLY A O 1
ATOM 1260 N N . LEU A 1 161 ? 9.029 -4.422 -10.375 1.00 85.81 161 LEU A N 1
ATOM 1261 C CA . LEU A 1 161 ? 10.315 -3.917 -10.877 1.00 85.81 161 LEU A CA 1
ATOM 1262 C C . LEU A 1 161 ? 11.216 -5.042 -11.405 1.00 85.81 161 LEU A C 1
ATOM 1264 O O . LEU A 1 161 ? 11.808 -4.897 -12.474 1.00 85.81 161 LEU A O 1
ATOM 1268 N N . ALA A 1 162 ? 11.291 -6.173 -10.698 1.00 85.38 162 ALA A N 1
ATOM 1269 C CA . ALA A 1 162 ? 12.051 -7.339 -11.145 1.00 85.38 162 ALA A CA 1
ATOM 1270 C C . ALA A 1 162 ? 11.503 -7.905 -12.465 1.00 85.38 162 ALA A C 1
ATOM 1272 O O . ALA A 1 162 ? 12.273 -8.217 -13.370 1.00 85.38 162 ALA A O 1
ATOM 1273 N N . PHE A 1 163 ? 10.178 -7.985 -12.610 1.00 84.88 163 PHE A N 1
ATOM 1274 C CA . PHE A 1 163 ? 9.536 -8.442 -13.841 1.00 84.88 163 PHE A CA 1
ATOM 1275 C C . PHE A 1 163 ? 9.811 -7.504 -15.024 1.00 84.88 163 PHE A C 1
ATOM 1277 O O . PHE A 1 163 ? 10.183 -7.973 -16.100 1.00 84.88 163 PHE A O 1
ATOM 1284 N N . ILE A 1 164 ? 9.711 -6.185 -14.816 1.00 86.06 164 ILE A N 1
ATOM 1285 C CA . ILE A 1 164 ? 10.083 -5.177 -15.823 1.00 86.06 164 ILE A CA 1
ATOM 1286 C C . ILE A 1 164 ? 11.546 -5.370 -16.240 1.00 86.06 164 ILE A C 1
ATOM 1288 O O . ILE A 1 164 ? 11.845 -5.423 -17.431 1.00 86.06 164 ILE A O 1
ATOM 1292 N N . PHE A 1 165 ? 12.456 -5.536 -15.277 1.00 83.38 165 PHE A N 1
ATOM 1293 C CA . PHE A 1 165 ? 13.874 -5.756 -15.555 1.00 83.38 165 PHE A CA 1
ATOM 1294 C C . PHE A 1 165 ? 14.129 -7.036 -16.369 1.00 83.38 165 PHE A C 1
ATOM 1296 O O . PHE A 1 165 ? 14.908 -7.005 -17.324 1.00 83.38 165 PHE A O 1
ATOM 1303 N N . ILE A 1 166 ? 13.448 -8.141 -16.043 1.00 85.25 166 ILE A N 1
ATOM 1304 C CA . ILE A 1 166 ? 13.534 -9.413 -16.782 1.00 85.25 166 ILE A CA 1
ATOM 1305 C C . ILE A 1 166 ? 13.034 -9.250 -18.224 1.00 85.25 166 ILE A C 1
ATOM 1307 O O . ILE A 1 166 ? 13.704 -9.688 -19.156 1.00 85.25 166 ILE A O 1
ATOM 1311 N N . ILE A 1 167 ? 11.890 -8.589 -18.436 1.00 82.88 167 ILE A N 1
ATOM 1312 C CA . ILE A 1 167 ? 11.373 -8.333 -19.791 1.00 82.88 167 ILE A CA 1
ATOM 1313 C C . ILE A 1 167 ? 12.374 -7.511 -20.602 1.00 82.88 167 ILE A C 1
ATOM 1315 O O . ILE A 1 167 ? 12.656 -7.846 -21.751 1.00 82.88 167 ILE A O 1
ATOM 1319 N N . LEU A 1 168 ? 12.927 -6.452 -20.011 1.00 81.31 168 LEU A N 1
ATOM 1320 C CA . LEU A 1 168 ? 13.873 -5.571 -20.693 1.00 81.31 168 LEU A CA 1
ATOM 1321 C C . LEU A 1 168 ? 15.179 -6.295 -21.051 1.00 81.31 168 LEU A C 1
ATOM 1323 O O . LEU A 1 168 ? 15.689 -6.119 -22.158 1.00 81.31 168 LEU A O 1
ATOM 1327 N N . THR A 1 169 ? 15.696 -7.145 -20.159 1.00 79.94 169 THR A N 1
ATOM 1328 C CA . THR A 1 169 ? 16.898 -7.954 -20.432 1.00 79.94 169 THR A CA 1
ATOM 1329 C C . THR A 1 169 ? 16.651 -9.023 -21.494 1.00 79.94 169 THR A C 1
ATOM 1331 O O . THR A 1 169 ? 17.481 -9.180 -22.390 1.00 79.94 169 THR A O 1
ATOM 1334 N N . LEU A 1 170 ? 15.506 -9.711 -21.460 1.00 81.56 170 LEU A N 1
ATOM 1335 C CA . LEU A 1 170 ? 15.119 -10.669 -22.502 1.00 81.56 170 LEU A CA 1
ATOM 1336 C C . LEU A 1 170 ? 14.937 -9.987 -23.860 1.00 81.56 170 LEU A C 1
ATOM 1338 O O . LEU A 1 170 ? 15.441 -10.484 -24.864 1.00 81.56 170 LEU A O 1
ATOM 1342 N N . PHE A 1 171 ? 14.267 -8.834 -23.896 1.00 78.19 171 PHE A N 1
ATOM 1343 C CA . PHE A 1 171 ? 14.086 -8.056 -25.119 1.00 78.19 171 PHE A CA 1
ATOM 1344 C C . PHE A 1 171 ? 15.433 -7.645 -25.723 1.00 78.19 171 PHE A C 1
ATOM 1346 O O . PHE A 1 171 ? 15.656 -7.857 -26.912 1.00 78.19 171 PHE A O 1
ATOM 1353 N N . TRP A 1 172 ? 16.358 -7.137 -24.903 1.00 77.50 172 TRP A N 1
ATOM 1354 C CA . TRP A 1 172 ? 17.707 -6.776 -25.348 1.00 77.50 172 TRP A CA 1
ATOM 1355 C C . TRP A 1 172 ? 18.510 -7.973 -25.877 1.00 77.50 172 TRP A C 1
ATOM 1357 O O . TRP A 1 172 ? 19.226 -7.862 -26.872 1.00 77.50 172 TRP A O 1
ATOM 1367 N N . TYR A 1 173 ? 18.387 -9.131 -25.227 1.00 78.31 173 TYR A N 1
ATOM 1368 C CA . TYR A 1 173 ? 19.055 -10.354 -25.664 1.00 78.31 173 TYR A CA 1
ATOM 1369 C C . TYR A 1 173 ? 18.507 -10.856 -27.011 1.00 78.31 173 TYR A C 1
ATOM 1371 O O . TYR A 1 173 ? 19.276 -11.209 -27.906 1.00 78.31 173 TYR A O 1
ATOM 1379 N N . LEU A 1 174 ? 17.184 -10.828 -27.194 1.00 74.19 174 LEU A N 1
ATOM 1380 C CA . LEU A 1 174 ? 16.526 -11.267 -28.428 1.00 74.19 174 LEU A CA 1
ATOM 1381 C C . LEU A 1 174 ? 16.835 -10.354 -29.622 1.00 74.19 174 LEU A C 1
ATOM 1383 O O . LEU A 1 174 ? 17.079 -10.858 -30.719 1.00 74.19 174 LEU A O 1
ATOM 1387 N N . THR A 1 175 ? 16.882 -9.033 -29.426 1.00 69.44 175 THR A N 1
ATOM 1388 C CA . THR A 1 175 ? 17.228 -8.096 -30.510 1.00 69.44 175 THR A CA 1
ATOM 1389 C C . THR A 1 175 ? 18.686 -8.224 -30.950 1.00 69.44 175 THR A C 1
ATOM 1391 O O . THR A 1 175 ? 18.981 -8.031 -32.125 1.00 69.44 175 THR A O 1
ATOM 1394 N N . ARG A 1 176 ? 19.599 -8.606 -30.047 1.00 68.19 176 ARG A N 1
ATOM 1395 C CA . ARG A 1 176 ? 21.007 -8.896 -30.376 1.00 68.19 176 ARG A CA 1
ATOM 1396 C C . ARG A 1 176 ? 21.174 -10.174 -31.202 1.00 68.19 176 ARG A C 1
ATOM 1398 O O . ARG A 1 176 ? 22.017 -10.189 -32.091 1.00 68.19 176 ARG A O 1
ATOM 1405 N N . ILE A 1 177 ? 20.386 -11.218 -30.933 1.00 63.47 177 ILE A N 1
ATOM 1406 C CA . ILE A 1 177 ? 20.455 -12.492 -31.674 1.00 63.47 177 ILE A CA 1
ATOM 1407 C C . ILE A 1 177 ? 19.953 -12.342 -33.113 1.00 63.47 177 ILE A C 1
ATOM 1409 O O . ILE A 1 177 ? 20.489 -12.980 -34.005 1.00 63.47 177 ILE A O 1
ATOM 1413 N N . GLN A 1 178 ? 18.957 -11.489 -33.365 1.00 53.38 178 GLN A N 1
ATOM 1414 C CA . GLN A 1 178 ? 18.426 -11.279 -34.720 1.00 53.38 178 GLN A CA 1
ATOM 1415 C C . GLN A 1 178 ? 19.350 -10.468 -35.648 1.00 53.38 178 GLN A C 1
ATOM 1417 O O . GLN A 1 178 ? 19.060 -10.360 -36.836 1.00 53.38 178 GLN A O 1
ATOM 1422 N N . ILE A 1 179 ? 20.426 -9.874 -35.118 1.00 51.81 179 ILE A N 1
ATOM 1423 C CA . ILE A 1 179 ? 21.374 -9.027 -35.866 1.00 51.81 179 ILE A CA 1
ATOM 1424 C C . ILE A 1 179 ? 22.721 -9.755 -36.102 1.00 51.81 179 ILE A C 1
ATOM 1426 O O . ILE A 1 179 ? 23.576 -9.232 -36.817 1.00 51.81 179 ILE A O 1
ATOM 1430 N N . ALA A 1 180 ? 22.912 -10.955 -35.537 1.00 47.84 180 ALA A N 1
ATOM 1431 C CA . ALA A 1 180 ? 24.084 -11.815 -35.745 1.00 47.84 180 ALA A CA 1
ATOM 1432 C C . ALA A 1 180 ? 23.809 -12.891 -36.806 1.00 47.84 180 ALA A C 1
ATOM 1434 O O . ALA A 1 180 ? 24.749 -13.192 -37.574 1.00 47.84 180 ALA A O 1
#

pLDDT: mean 70.77, std 14.02, range [35.56, 87.44]

Foldseek 3Di:
DLVLLLLLLVLLVVLLVVLVVLLVVLVVVCVVCVPPDDPLNVVLSVLLNVLSVVLSVVSCPPCHSVNSNVLSVLVVVLVVQLVVLVVCVVVVNDDPVRSVVSNVVSCVVRPVNPPPPVVVVCCVVCVVCPPPDDDPDDCVPPVVVSVCSSCVSVVSSVVSSVVSVVVSVVVVVVVVVVVD